Protein AF-A0A9E2HAU4-F1 (afdb_monomer)

Radius of gyration: 18.32 Å; Cα contacts (8 Å, |Δi|>4): 97; chains: 1; bounding box: 47×21×50 Å

Mean predicted aligned error: 4.54 Å

Secondary structure (DSSP, 8-state):
-HHHHHHHHHHHHHHHHHHHHHHHHHHHHHHHHHHT-HHHHHHHHHHHHHHHHHHHHHHHHHHHHHHHHHHHHT--GGG--HHHHHHTSPTTHHHHHHHHHHHHHHHHHHHHHHHHHHHHHHHHHHHT-

Solvent-ac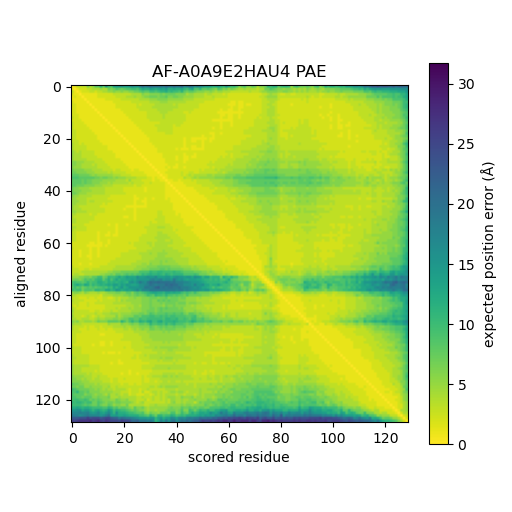cessible surface area (backbone atoms only — not comparable to full-atom values): 6963 Å² total; per-residue (Å²): 108,72,69,58,53,52,50,44,48,51,44,52,51,52,43,42,55,40,50,53,49,44,44,50,39,51,53,50,40,47,51,23,60,76,69,68,36,64,68,62,34,57,51,38,52,52,53,39,54,55,39,52,52,53,44,53,53,42,51,54,53,43,53,55,48,44,44,60,45,18,72,74,65,79,46,63,49,94,75,60,42,74,68,60,55,26,74,74,43,60,84,68,57,18,58,52,44,50,53,47,53,53,49,43,54,53,47,52,54,50,41,54,55,49,49,57,50,47,56,50,52,54,52,55,60,59,74,77,110

pLDDT: mean 90.57, std 6.77, range [50.84, 96.69]

Structure (mmCIF, N/CA/C/O backbone):
data_AF-A0A9E2HAU4-F1
#
_entry.id   AF-A0A9E2HAU4-F1
#
loop_
_atom_site.group_PDB
_atom_site.id
_atom_site.type_symbol
_atom_site.label_atom_id
_atom_site.label_alt_id
_atom_site.label_comp_id
_atom_site.label_asym_id
_atom_site.label_entity_id
_atom_site.label_seq_id
_atom_site.pdbx_PDB_ins_code
_atom_site.Cartn_x
_atom_site.Cartn_y
_atom_site.Cartn_z
_atom_site.occupancy
_atom_site.B_iso_or_equiv
_atom_site.auth_seq_id
_atom_site.auth_comp_id
_atom_site.auth_asym_id
_atom_site.auth_atom_id
_atom_site.pdbx_PDB_model_num
ATOM 1 N N . MET A 1 1 ? -18.005 6.123 16.146 1.00 79.25 1 MET A N 1
ATOM 2 C CA . MET A 1 1 ? -17.115 4.964 15.906 1.00 79.25 1 MET A CA 1
ATOM 3 C C . MET A 1 1 ? -17.420 4.194 14.612 1.00 79.25 1 MET A C 1
ATOM 5 O O . MET A 1 1 ? -16.529 4.067 13.781 1.00 79.25 1 MET A O 1
ATOM 9 N N . GLU A 1 2 ? -18.647 3.707 14.373 1.00 84.06 2 GLU A N 1
ATOM 10 C CA . GLU A 1 2 ? -18.955 2.889 13.173 1.00 84.06 2 GLU A CA 1
ATOM 11 C C . GLU A 1 2 ? -18.714 3.622 11.832 1.00 84.06 2 GLU A C 1
ATOM 13 O O . GLU A 1 2 ? -18.199 3.049 10.876 1.00 84.06 2 GLU A O 1
ATOM 18 N N . SER A 1 3 ? -19.026 4.920 11.760 1.00 90.00 3 SER A N 1
ATOM 19 C CA . SER A 1 3 ? -18.748 5.742 10.568 1.00 90.00 3 SER A CA 1
ATOM 20 C C . SER A 1 3 ? -17.243 5.882 10.282 1.00 90.00 3 SER A C 1
ATOM 22 O O . SER A 1 3 ? -16.812 5.726 9.141 1.00 90.00 3 SER A O 1
ATOM 24 N N . LEU A 1 4 ? -16.425 6.099 11.321 1.00 91.81 4 LEU A N 1
ATOM 25 C CA . LEU A 1 4 ? -14.967 6.250 11.199 1.00 91.81 4 LEU A CA 1
ATOM 26 C C . LEU A 1 4 ? -14.300 4.958 10.727 1.00 91.81 4 LEU A C 1
ATOM 28 O O . LEU A 1 4 ? -13.454 4.969 9.844 1.00 91.81 4 LEU A O 1
ATOM 32 N N . THR A 1 5 ? -14.739 3.822 11.255 1.00 89.94 5 THR A N 1
ATOM 33 C CA . THR A 1 5 ? -14.178 2.504 10.920 1.00 89.94 5 THR A CA 1
ATOM 34 C C . THR A 1 5 ? -14.568 2.051 9.509 1.00 89.94 5 THR A C 1
ATOM 36 O O . THR A 1 5 ? -13.762 1.431 8.810 1.00 89.94 5 THR A O 1
ATOM 39 N N . LYS A 1 6 ? -15.756 2.441 9.023 1.00 92.44 6 LYS A N 1
ATOM 40 C CA . LYS A 1 6 ? -16.137 2.312 7.605 1.00 92.44 6 LYS A CA 1
ATOM 41 C C . LYS A 1 6 ? -15.244 3.158 6.695 1.00 92.44 6 LYS A C 1
ATOM 43 O O . LYS A 1 6 ? -14.746 2.627 5.704 1.00 92.44 6 LYS A O 1
ATOM 48 N N . LYS A 1 7 ? -14.999 4.429 7.044 1.00 94.38 7 LYS A N 1
ATOM 49 C CA . LYS A 1 7 ? -14.063 5.300 6.308 1.00 94.38 7 LYS A CA 1
ATOM 50 C C . LYS A 1 7 ? -12.648 4.724 6.297 1.00 94.38 7 LYS A C 1
ATOM 52 O O . LYS A 1 7 ? -12.046 4.638 5.235 1.00 94.38 7 LYS A O 1
ATOM 57 N N . LEU A 1 8 ? -12.153 4.257 7.444 1.00 94.31 8 LEU A N 1
ATOM 58 C CA . LEU A 1 8 ? -10.849 3.606 7.556 1.00 94.31 8 LEU A CA 1
ATOM 59 C C . LEU A 1 8 ? -10.758 2.395 6.624 1.00 94.31 8 LEU A C 1
ATOM 61 O O . LEU A 1 8 ? -9.813 2.269 5.856 1.00 94.31 8 LEU A O 1
ATOM 65 N N . THR A 1 9 ? -11.771 1.528 6.643 1.00 94.25 9 THR A N 1
ATOM 66 C CA . THR A 1 9 ? -11.819 0.344 5.774 1.00 94.25 9 THR A CA 1
ATOM 67 C C . THR A 1 9 ? -11.793 0.722 4.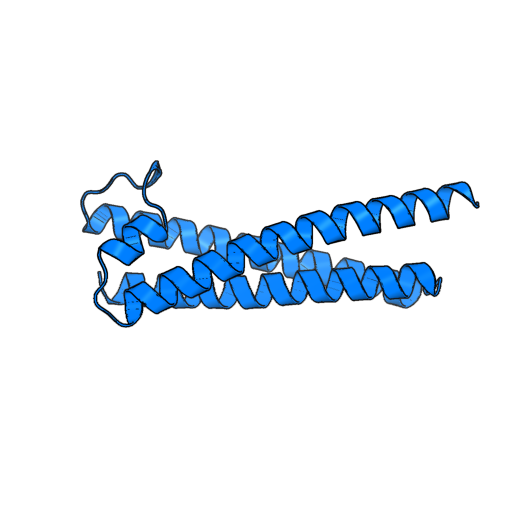291 1.00 94.25 9 THR A C 1
ATOM 69 O O . THR A 1 9 ? -11.150 0.036 3.499 1.00 94.25 9 THR A O 1
ATOM 72 N N . ASP A 1 10 ? -12.487 1.791 3.900 1.00 95.69 10 ASP A N 1
ATOM 73 C CA . ASP A 1 10 ? -12.479 2.303 2.528 1.00 95.69 10 ASP A CA 1
ATOM 74 C C . ASP A 1 10 ? -11.104 2.864 2.133 1.00 95.69 10 ASP A C 1
ATOM 76 O O . ASP A 1 10 ? -10.575 2.481 1.093 1.00 95.69 10 ASP A O 1
ATOM 80 N N . ILE A 1 11 ? -10.474 3.673 2.993 1.00 96.19 11 ILE A N 1
ATOM 81 C CA . ILE A 1 11 ? -9.113 4.191 2.770 1.00 96.19 11 ILE A CA 1
ATOM 82 C C . ILE A 1 11 ? -8.127 3.036 2.584 1.00 96.19 11 ILE A C 1
ATOM 84 O O . ILE A 1 11 ? -7.448 2.978 1.564 1.00 96.19 11 ILE A O 1
ATOM 88 N N . VAL A 1 12 ? -8.115 2.069 3.503 1.00 95.00 12 VAL A N 1
ATOM 89 C CA . VAL A 1 12 ? -7.226 0.896 3.443 1.00 95.00 12 VAL A CA 1
ATOM 90 C C . VAL A 1 12 ? -7.505 0.055 2.186 1.00 95.00 12 VAL A C 1
ATOM 92 O O . VAL A 1 12 ? -6.583 -0.467 1.568 1.00 95.00 12 VAL A O 1
ATOM 95 N N . SER A 1 13 ? -8.764 -0.049 1.744 1.00 96.12 13 SER A N 1
ATOM 96 C CA . SER A 1 13 ? -9.099 -0.729 0.480 1.00 96.12 13 SER A CA 1
ATOM 97 C C . SER A 1 13 ? -8.512 -0.001 -0.733 1.00 96.12 13 SER A C 1
ATOM 99 O O . SER A 1 13 ? -8.001 -0.640 -1.649 1.00 96.12 13 SER A O 1
ATOM 101 N N . ARG A 1 14 ? -8.558 1.335 -0.745 1.00 96.69 14 ARG A N 1
ATOM 102 C CA . ARG A 1 14 ? -7.952 2.148 -1.810 1.00 96.69 14 ARG A CA 1
ATOM 103 C C . ARG A 1 14 ? -6.429 2.077 -1.777 1.00 96.69 14 ARG A C 1
ATOM 105 O O . ARG A 1 14 ? -5.822 2.046 -2.841 1.00 96.69 14 ARG A O 1
ATOM 112 N N . GLU A 1 15 ? -5.822 2.010 -0.592 1.00 94.56 15 GLU A N 1
ATOM 113 C CA . GLU A 1 15 ? -4.383 1.773 -0.451 1.00 94.56 15 GLU A CA 1
ATOM 114 C C . GLU A 1 15 ? -3.997 0.449 -1.109 1.00 94.56 15 GLU A C 1
ATOM 116 O O . GLU A 1 15 ? -3.089 0.442 -1.930 1.00 94.56 15 GLU A O 1
ATOM 121 N N . VAL A 1 16 ? -4.726 -0.644 -0.847 1.00 95.50 16 VAL A N 1
ATOM 122 C CA . VAL A 1 16 ? -4.466 -1.947 -1.490 1.00 95.50 16 VAL A CA 1
ATOM 123 C C . VAL A 1 16 ? -4.436 -1.813 -3.013 1.00 95.50 16 VAL A C 1
ATOM 125 O O . VAL A 1 16 ? -3.455 -2.213 -3.635 1.00 95.50 16 VAL A O 1
ATOM 128 N N . LEU A 1 17 ? -5.448 -1.173 -3.604 1.00 96.00 17 LEU A N 1
ATOM 129 C CA . LEU A 1 17 ? -5.519 -0.973 -5.057 1.00 96.00 17 LEU A CA 1
ATOM 130 C C . LEU A 1 17 ? -4.353 -0.130 -5.596 1.00 96.00 17 LEU A C 1
ATOM 132 O O . LEU A 1 17 ? -3.823 -0.415 -6.668 1.00 96.00 17 LEU A O 1
ATOM 136 N N . GLN A 1 18 ? -3.932 0.908 -4.867 1.00 95.69 18 GLN A N 1
ATOM 137 C CA . GLN A 1 18 ? -2.787 1.725 -5.279 1.00 95.69 18 GLN A CA 1
ATOM 138 C C . GLN A 1 18 ? -1.464 0.962 -5.164 1.00 95.69 18 GLN A C 1
ATOM 140 O O . GLN A 1 18 ? -0.613 1.079 -6.039 1.00 95.69 18 GLN A O 1
ATOM 145 N N . PHE A 1 19 ? -1.288 0.144 -4.127 1.00 94.38 19 PHE A N 1
ATOM 146 C CA . PHE A 1 19 ? -0.106 -0.707 -3.985 1.00 94.38 19 PHE A CA 1
ATOM 147 C C . PHE A 1 19 ? -0.042 -1.783 -5.080 1.00 94.38 19 PHE A C 1
ATOM 149 O O . PHE A 1 19 ? 1.035 -2.045 -5.616 1.00 94.38 19 PHE A O 1
ATOM 156 N N . GLU A 1 20 ? -1.178 -2.378 -5.450 1.00 95.81 20 GLU A N 1
ATOM 157 C CA . GLU A 1 20 ? -1.269 -3.296 -6.593 1.00 95.81 20 GLU A CA 1
ATOM 158 C C . GLU A 1 20 ? -0.878 -2.604 -7.903 1.00 95.81 20 GLU A C 1
ATOM 160 O O . GLU A 1 20 ? -0.086 -3.154 -8.670 1.00 95.81 20 GLU A O 1
ATOM 165 N N . LEU A 1 21 ? -1.358 -1.375 -8.127 1.00 96.38 21 LEU A N 1
ATOM 166 C CA . LEU A 1 21 ? -0.970 -0.568 -9.284 1.00 96.38 21 LEU A CA 1
ATOM 167 C C . LEU A 1 21 ? 0.537 -0.291 -9.301 1.00 96.38 21 LEU A C 1
ATOM 169 O O . LEU A 1 21 ? 1.180 -0.502 -10.324 1.00 96.38 21 LEU A O 1
ATOM 173 N N . VAL A 1 22 ? 1.123 0.130 -8.175 1.00 94.94 22 VAL A N 1
ATOM 174 C CA . VAL A 1 22 ? 2.576 0.346 -8.077 1.00 94.94 22 VAL A CA 1
ATOM 175 C C . VAL A 1 22 ? 3.329 -0.933 -8.437 1.00 94.94 22 VAL A C 1
ATOM 177 O O . VAL A 1 22 ? 4.253 -0.889 -9.244 1.00 94.94 22 VAL A O 1
ATOM 180 N N . LEU A 1 23 ? 2.923 -2.081 -7.891 1.00 95.12 23 LEU A N 1
ATOM 181 C CA . LEU A 1 23 ? 3.568 -3.358 -8.186 1.00 95.12 23 LEU A CA 1
ATOM 182 C C . LEU A 1 23 ? 3.483 -3.719 -9.678 1.00 95.12 23 LEU A C 1
ATOM 184 O O . LEU A 1 23 ? 4.477 -4.173 -10.247 1.00 95.12 23 LEU A O 1
ATOM 188 N N . GLN A 1 24 ? 2.332 -3.484 -10.312 1.00 96.69 24 GLN A N 1
ATOM 189 C CA . GLN A 1 24 ? 2.154 -3.693 -11.748 1.00 96.69 24 GLN A CA 1
ATOM 190 C C . GLN A 1 24 ? 3.090 -2.792 -12.562 1.00 96.69 24 GLN A C 1
ATOM 192 O O . GLN A 1 24 ? 3.833 -3.283 -13.409 1.00 96.69 24 GLN A O 1
ATOM 197 N N . LEU A 1 25 ? 3.144 -1.498 -12.241 1.00 96.06 25 LEU A N 1
ATOM 198 C CA . LEU A 1 25 ? 4.028 -0.548 -12.916 1.00 96.06 25 LEU A CA 1
ATOM 199 C C . LEU A 1 25 ? 5.512 -0.909 -12.741 1.00 96.06 25 LEU A C 1
ATOM 201 O O . LEU A 1 25 ? 6.330 -0.644 -13.621 1.00 96.06 25 LEU A O 1
ATOM 205 N N . MET A 1 26 ? 5.900 -1.520 -11.619 1.00 93.62 26 MET A N 1
ATOM 206 C CA . MET A 1 26 ? 7.267 -2.022 -11.421 1.00 93.62 26 MET A CA 1
ATOM 207 C C . MET A 1 26 ? 7.575 -3.243 -12.287 1.00 93.62 26 MET A C 1
ATOM 209 O O . MET A 1 26 ? 8.698 -3.365 -12.780 1.00 93.62 26 MET A O 1
ATOM 213 N N . ALA A 1 27 ? 6.602 -4.133 -12.489 1.00 93.81 27 ALA A N 1
ATOM 214 C CA . ALA A 1 27 ? 6.743 -5.250 -13.418 1.00 93.81 27 ALA A CA 1
ATOM 215 C C . ALA A 1 27 ? 6.857 -4.753 -14.868 1.00 93.81 27 ALA A C 1
ATOM 217 O O . ALA A 1 27 ? 7.717 -5.219 -15.614 1.00 93.81 27 ALA A O 1
ATOM 218 N N . ASP A 1 28 ? 6.063 -3.752 -15.242 1.00 95.19 28 ASP A N 1
ATOM 219 C CA . ASP A 1 28 ? 6.120 -3.141 -16.569 1.00 95.19 28 ASP A CA 1
ATOM 220 C C . ASP A 1 28 ? 7.466 -2.442 -16.806 1.00 95.19 28 ASP A C 1
ATOM 222 O O . ASP A 1 28 ? 8.100 -2.659 -17.836 1.00 95.19 28 ASP A O 1
ATOM 226 N N . GLN A 1 29 ? 7.982 -1.708 -15.813 1.00 93.12 29 GLN A N 1
ATOM 227 C CA . GLN A 1 29 ? 9.339 -1.151 -15.852 1.00 93.12 29 GLN A CA 1
ATOM 228 C C . GLN A 1 29 ? 10.398 -2.232 -16.093 1.00 93.12 29 GLN A C 1
ATOM 230 O O . GLN A 1 29 ? 11.301 -2.032 -16.905 1.00 93.12 29 GLN A O 1
ATOM 235 N N . GLN A 1 30 ? 10.284 -3.385 -15.426 1.00 91.38 30 GLN A N 1
ATOM 236 C CA . GLN A 1 30 ? 11.187 -4.513 -15.645 1.00 91.38 30 GLN A CA 1
ATOM 237 C C . GLN A 1 30 ? 11.132 -4.996 -17.104 1.00 91.38 30 GLN A C 1
ATOM 239 O O . GLN A 1 30 ? 12.176 -5.228 -17.714 1.00 91.38 30 GLN A O 1
ATOM 244 N N . ASN A 1 31 ? 9.930 -5.125 -17.669 1.00 93.12 31 ASN A N 1
ATOM 245 C CA . ASN A 1 31 ? 9.732 -5.568 -19.049 1.00 93.12 31 ASN A CA 1
ATOM 246 C C . ASN A 1 31 ? 10.330 -4.577 -20.057 1.00 93.12 31 ASN A C 1
ATOM 248 O O . ASN A 1 31 ? 11.059 -4.994 -20.957 1.00 93.12 31 ASN A O 1
ATOM 252 N N . TYR A 1 32 ? 10.091 -3.274 -19.880 1.00 93.25 32 TYR A N 1
ATOM 253 C CA . TYR A 1 32 ? 10.635 -2.242 -20.769 1.00 93.25 32 TYR A CA 1
ATOM 254 C C . TYR A 1 32 ? 12.160 -2.114 -20.661 1.00 93.25 32 TYR A C 1
ATOM 256 O O . TYR A 1 32 ? 12.820 -1.923 -21.681 1.00 93.25 32 TYR A O 1
ATOM 264 N N . LEU A 1 33 ? 12.743 -2.302 -19.467 1.00 89.38 33 LEU A N 1
ATOM 265 C CA . LEU A 1 33 ? 14.200 -2.372 -19.287 1.00 89.38 33 LEU A CA 1
ATOM 266 C C . LEU A 1 33 ? 14.815 -3.532 -20.077 1.00 89.38 33 LEU A C 1
ATOM 268 O O . LEU A 1 33 ? 15.817 -3.349 -20.761 1.00 89.38 33 LEU A O 1
ATOM 272 N N . VAL A 1 34 ? 14.213 -4.724 -20.006 1.00 89.88 34 VAL A N 1
ATOM 273 C CA . VAL A 1 34 ? 14.697 -5.906 -20.742 1.00 89.88 34 VAL A CA 1
ATOM 274 C C . VAL A 1 34 ? 14.528 -5.733 -22.255 1.00 89.88 34 VAL A C 1
ATOM 276 O O . VAL A 1 34 ? 15.385 -6.175 -23.017 1.00 89.88 34 VAL A O 1
ATOM 279 N N . ALA A 1 35 ? 13.453 -5.075 -22.690 1.00 91.31 35 ALA A N 1
ATOM 280 C CA . ALA A 1 35 ? 13.189 -4.784 -24.098 1.00 91.31 35 ALA A CA 1
ATOM 281 C C . ALA A 1 35 ? 13.998 -3.594 -24.653 1.00 91.31 35 ALA A C 1
ATOM 283 O O . ALA A 1 35 ? 13.947 -3.346 -25.856 1.00 91.31 35 ALA A O 1
ATOM 284 N N . ASN A 1 36 ? 14.732 -2.866 -23.801 1.00 89.12 36 ASN A N 1
ATOM 285 C CA . ASN A 1 36 ? 15.406 -1.608 -24.135 1.00 89.12 36 ASN A CA 1
ATOM 286 C C . ASN A 1 36 ? 14.454 -0.541 -24.727 1.00 89.12 36 ASN A C 1
ATOM 288 O O . ASN A 1 36 ? 14.837 0.257 -2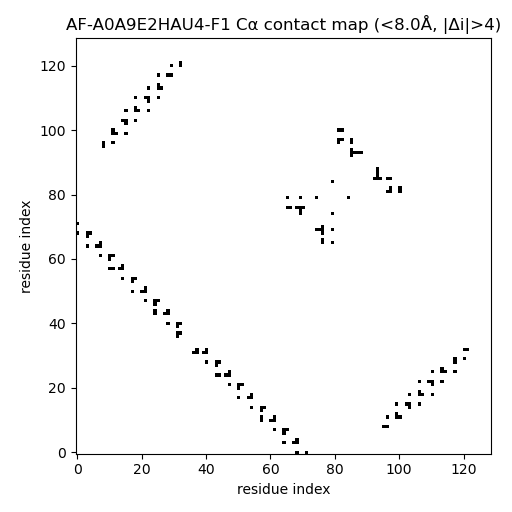5.583 1.00 89.12 36 ASN A O 1
ATOM 292 N N . ASP A 1 37 ? 13.198 -0.535 -24.274 1.00 93.06 37 ASP A N 1
ATOM 293 C CA . ASP A 1 37 ? 12.160 0.402 -24.708 1.00 93.06 37 ASP A CA 1
ATOM 294 C C . ASP A 1 37 ? 12.184 1.657 -23.828 1.00 93.06 37 ASP A C 1
ATOM 296 O O . ASP A 1 37 ? 11.485 1.766 -22.817 1.00 93.06 37 ASP A O 1
ATOM 300 N N . LEU A 1 38 ? 13.040 2.610 -24.201 1.00 89.44 38 LEU A N 1
ATOM 301 C CA . LEU A 1 38 ? 13.255 3.840 -23.437 1.00 89.44 38 LEU A CA 1
ATOM 302 C C . LEU A 1 38 ? 12.027 4.764 -23.410 1.00 89.44 38 LEU A C 1
ATOM 304 O O . LEU A 1 38 ? 11.873 5.549 -22.471 1.00 89.44 38 LEU A O 1
ATOM 308 N N . GLU A 1 39 ? 11.154 4.698 -24.415 1.00 93.19 39 GLU A N 1
ATOM 309 C CA . GLU A 1 39 ? 9.955 5.536 -24.471 1.00 93.19 39 GLU A CA 1
ATOM 310 C C . GLU A 1 39 ? 8.945 5.084 -23.413 1.00 93.19 39 GLU A C 1
ATOM 312 O O . GLU A 1 39 ? 8.551 5.872 -22.543 1.00 93.19 39 GLU A O 1
ATOM 317 N N . ASN A 1 40 ? 8.590 3.796 -23.420 1.00 93.81 40 ASN A N 1
ATOM 318 C CA . ASN A 1 40 ? 7.676 3.250 -22.422 1.00 93.81 40 ASN A CA 1
ATOM 319 C C . ASN A 1 40 ? 8.299 3.210 -21.024 1.00 93.81 40 ASN A C 1
ATOM 321 O O . ASN A 1 40 ? 7.581 3.395 -20.040 1.00 93.81 40 ASN A O 1
ATOM 325 N N . LEU A 1 41 ? 9.625 3.070 -20.918 1.00 91.94 41 LEU A N 1
ATOM 326 C CA . LEU A 1 41 ? 10.331 3.184 -19.643 1.00 91.94 41 LEU A CA 1
ATOM 327 C C . LEU A 1 41 ? 10.145 4.569 -19.003 1.00 91.94 41 LEU A C 1
ATOM 329 O O . LEU A 1 41 ? 9.836 4.671 -17.817 1.00 91.94 41 LEU A O 1
ATOM 333 N N . ASN A 1 42 ? 10.284 5.647 -19.776 1.00 91.94 42 ASN A N 1
ATOM 334 C CA . ASN A 1 42 ? 10.066 6.999 -19.257 1.00 91.94 42 ASN A CA 1
ATOM 335 C C . ASN A 1 42 ? 8.604 7.236 -18.860 1.00 91.94 42 ASN A C 1
ATOM 337 O O . ASN A 1 42 ? 8.334 7.917 -17.869 1.00 91.94 42 ASN A O 1
ATOM 341 N N . ARG A 1 43 ? 7.655 6.678 -19.619 1.00 95.69 43 ARG A N 1
ATOM 342 C CA . ARG A 1 43 ? 6.227 6.784 -19.304 1.00 95.69 43 ARG A CA 1
ATOM 343 C C . ARG A 1 43 ? 5.880 6.061 -18.004 1.00 95.69 43 ARG A C 1
ATOM 345 O O . ARG A 1 43 ? 5.276 6.670 -17.125 1.00 95.69 43 ARG A O 1
ATOM 352 N N . VAL A 1 44 ? 6.311 4.808 -17.850 1.00 95.81 44 VAL A N 1
ATOM 353 C CA . VAL A 1 44 ? 5.990 4.011 -16.657 1.00 95.81 44 VAL A CA 1
ATOM 354 C C . VAL A 1 44 ? 6.609 4.604 -15.389 1.00 95.81 44 VAL A C 1
ATOM 356 O O . VAL A 1 44 ? 5.982 4.569 -14.338 1.00 95.81 44 VAL A O 1
ATOM 359 N N . VAL A 1 45 ? 7.797 5.217 -15.472 1.00 92.31 45 VAL A N 1
ATOM 360 C CA . VAL A 1 45 ? 8.415 5.903 -14.322 1.00 92.31 45 VAL A CA 1
ATOM 361 C C . VAL A 1 45 ? 7.560 7.083 -13.848 1.00 92.31 45 VAL A C 1
ATOM 363 O O . VAL A 1 45 ? 7.334 7.222 -12.649 1.00 92.31 45 VAL A O 1
ATOM 366 N N . LYS A 1 46 ? 7.007 7.890 -14.763 1.00 95.44 46 LYS A N 1
ATOM 367 C CA . LYS A 1 46 ? 6.086 8.981 -14.391 1.00 95.44 46 LYS A CA 1
ATOM 368 C C . LYS A 1 46 ? 4.801 8.452 -13.752 1.00 95.44 46 LYS A C 1
ATOM 370 O O . LYS A 1 46 ? 4.356 8.972 -12.734 1.00 95.44 46 LYS A O 1
ATOM 375 N N . GLU A 1 47 ? 4.232 7.385 -14.312 1.00 96.44 47 GLU A N 1
ATOM 376 C CA . GLU A 1 47 ? 3.044 6.735 -13.746 1.00 96.44 47 GLU A CA 1
ATOM 377 C C . GLU A 1 47 ? 3.320 6.192 -12.327 1.00 96.44 47 GLU A C 1
ATOM 379 O O . GLU A 1 47 ? 2.469 6.306 -11.441 1.00 96.44 47 GLU A O 1
ATOM 384 N N . GLN A 1 48 ? 4.527 5.666 -12.069 1.00 93.25 48 GLN A N 1
ATOM 385 C CA . GLN A 1 48 ? 4.951 5.245 -10.728 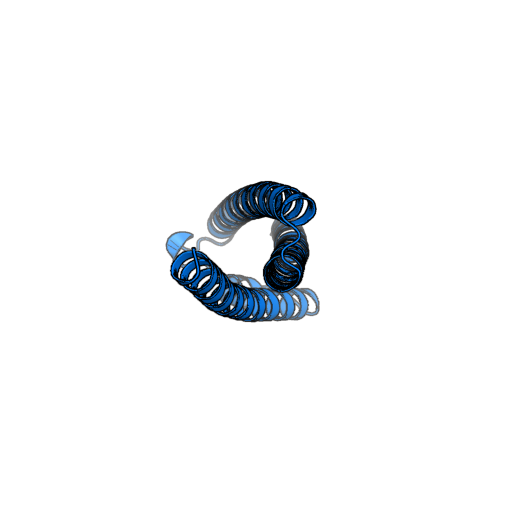1.00 93.25 48 GLN A CA 1
ATOM 386 C C . GLN A 1 48 ? 5.032 6.424 -9.753 1.00 93.25 48 GLN A C 1
ATOM 388 O O . GLN A 1 48 ? 4.563 6.302 -8.622 1.00 93.25 48 GLN A O 1
ATOM 393 N N . GLU A 1 49 ? 5.605 7.558 -10.163 1.00 93.62 49 GLU A N 1
ATOM 394 C CA . GLU A 1 49 ? 5.686 8.762 -9.325 1.00 93.62 49 GLU A CA 1
ATOM 395 C C . GLU A 1 49 ? 4.292 9.239 -8.900 1.00 93.62 49 GLU A C 1
ATOM 397 O O . GLU A 1 49 ? 4.049 9.470 -7.713 1.00 93.62 49 GLU A O 1
ATOM 402 N N . GLU A 1 50 ? 3.345 9.303 -9.839 1.00 95.75 50 GLU A N 1
ATOM 403 C CA . GLU A 1 50 ? 1.955 9.666 -9.549 1.00 95.75 50 GLU A CA 1
ATOM 404 C C . GLU A 1 50 ? 1.270 8.671 -8.604 1.00 95.75 50 GLU A C 1
ATOM 406 O O . GLU A 1 50 ? 0.559 9.073 -7.677 1.00 95.75 50 GLU A O 1
ATOM 411 N N . ALA A 1 51 ? 1.476 7.368 -8.812 1.00 93.44 51 ALA A N 1
ATOM 412 C CA . ALA A 1 51 ? 0.917 6.334 -7.946 1.00 93.44 51 ALA A CA 1
ATOM 413 C C . ALA A 1 51 ? 1.484 6.424 -6.517 1.00 93.44 51 ALA A C 1
ATOM 415 O O . ALA A 1 51 ? 0.739 6.325 -5.541 1.00 93.44 51 ALA A O 1
ATOM 416 N N . ILE A 1 52 ? 2.785 6.696 -6.372 1.00 91.62 52 ILE A N 1
ATOM 417 C CA . ILE A 1 52 ? 3.438 6.885 -5.068 1.00 91.62 52 ILE A CA 1
ATOM 418 C C . ILE A 1 52 ? 2.886 8.119 -4.345 1.00 91.62 52 ILE A C 1
ATOM 420 O O . ILE A 1 52 ? 2.688 8.073 -3.128 1.00 91.62 52 ILE A O 1
ATOM 424 N N . LEU A 1 53 ? 2.614 9.214 -5.060 1.00 95.00 53 LEU A N 1
ATOM 425 C CA . LEU A 1 53 ? 1.976 10.393 -4.466 1.00 95.00 53 LEU A CA 1
ATOM 426 C C . LEU A 1 53 ? 0.591 10.049 -3.905 1.00 95.00 53 LEU A C 1
ATOM 428 O O . LEU A 1 53 ? 0.321 10.348 -2.743 1.00 95.00 53 LEU A O 1
ATOM 432 N N . LYS A 1 54 ? -0.235 9.324 -4.669 1.00 94.81 54 LYS A N 1
ATOM 433 C CA . LYS A 1 54 ? -1.564 8.870 -4.216 1.00 94.81 54 LYS A CA 1
ATOM 434 C C . LYS A 1 54 ? -1.481 7.958 -2.992 1.00 94.81 54 LYS A C 1
ATOM 436 O O . LYS A 1 54 ? -2.280 8.099 -2.069 1.00 94.81 54 LYS A O 1
ATOM 441 N N . VAL A 1 55 ? -0.501 7.050 -2.945 1.00 92.25 55 VAL A N 1
ATOM 442 C CA . VAL A 1 55 ? -0.244 6.214 -1.759 1.00 92.25 55 VAL A CA 1
ATOM 443 C C . VAL A 1 55 ? 0.043 7.078 -0.529 1.00 92.25 55 VAL A C 1
ATOM 445 O O . VAL A 1 55 ? -0.529 6.838 0.530 1.00 92.25 55 VAL A O 1
ATOM 448 N N . ARG A 1 56 ? 0.883 8.113 -0.657 1.00 93.06 56 ARG A N 1
ATOM 449 C CA . ARG A 1 56 ? 1.205 9.018 0.461 1.00 93.06 56 ARG A CA 1
ATOM 450 C C . ARG A 1 56 ? -0.006 9.818 0.942 1.00 93.06 56 ARG A C 1
ATOM 452 O O . ARG A 1 56 ? -0.150 10.044 2.141 1.00 93.06 56 ARG A O 1
ATOM 459 N N . GLU A 1 57 ? -0.871 10.251 0.031 1.00 96.19 57 GLU A N 1
ATOM 460 C CA . GLU A 1 57 ? -2.110 10.959 0.379 1.00 96.19 57 GLU A CA 1
ATOM 461 C C . GLU A 1 57 ? -3.102 10.062 1.129 1.00 96.19 57 GLU A C 1
ATOM 463 O O . GLU A 1 57 ? -3.717 10.492 2.112 1.00 96.19 57 GLU A O 1
ATOM 468 N N . LEU A 1 58 ? -3.235 8.805 0.697 1.00 94.88 58 LEU A N 1
ATOM 469 C CA . LEU A 1 58 ? -4.058 7.812 1.383 1.00 94.88 58 LEU A CA 1
ATOM 470 C C . LEU A 1 58 ? -3.500 7.471 2.767 1.00 94.88 58 LEU A C 1
ATOM 472 O O . LEU A 1 58 ? -4.270 7.479 3.723 1.00 94.88 58 LEU A O 1
ATOM 476 N N . GLU A 1 59 ? -2.182 7.299 2.895 1.00 93.25 59 GLU A N 1
ATOM 477 C CA . GLU A 1 59 ? -1.514 7.063 4.181 1.00 93.25 59 GLU A CA 1
ATOM 478 C C . GLU A 1 59 ? -1.788 8.208 5.161 1.00 93.25 59 GLU A C 1
ATOM 480 O O . GLU A 1 59 ? -2.197 7.991 6.300 1.00 93.25 59 GLU A O 1
ATOM 485 N N . LYS A 1 60 ? -1.646 9.456 4.702 1.00 95.12 60 LYS A N 1
ATOM 486 C CA . LYS A 1 60 ? -1.964 10.631 5.520 1.00 95.12 60 LYS A CA 1
ATOM 487 C C . LYS A 1 60 ? -3.432 10.629 5.951 1.00 95.12 60 LYS A C 1
ATOM 489 O O . LYS A 1 60 ? -3.732 10.911 7.107 1.00 95.12 60 LYS A O 1
ATOM 494 N N . SER A 1 61 ? -4.341 10.291 5.039 1.00 95.25 61 SER A N 1
ATOM 495 C CA . SER A 1 61 ? -5.774 10.191 5.340 1.00 95.25 61 SER A CA 1
ATOM 496 C C . SER A 1 61 ? -6.064 9.077 6.349 1.00 95.25 61 SER A C 1
ATOM 498 O O . SER A 1 61 ? -6.907 9.243 7.226 1.00 95.25 61 SER A O 1
ATOM 500 N N . ARG A 1 62 ? -5.352 7.949 6.253 1.00 94.75 62 ARG A N 1
ATOM 501 C CA . ARG A 1 62 ? -5.453 6.836 7.195 1.00 94.75 62 ARG A CA 1
ATOM 502 C C . ARG A 1 62 ? -5.024 7.259 8.593 1.00 94.75 62 ARG A C 1
ATOM 504 O O . ARG A 1 62 ? -5.768 6.999 9.531 1.00 94.75 62 ARG A O 1
ATOM 511 N N . LEU A 1 63 ? -3.871 7.918 8.721 1.00 93.81 63 LEU A N 1
ATOM 512 C CA . LEU A 1 63 ? -3.355 8.397 10.006 1.00 93.81 63 LEU A CA 1
ATOM 513 C C . LEU A 1 63 ? -4.321 9.382 10.673 1.00 93.81 63 LEU A C 1
ATOM 515 O O . LEU A 1 63 ? -4.607 9.227 11.852 1.00 93.81 63 LEU A O 1
ATOM 519 N N . LEU A 1 64 ? -4.903 10.313 9.909 1.00 94.12 64 LEU A N 1
ATOM 520 C CA . LEU A 1 64 ? -5.920 11.238 10.426 1.00 94.12 64 LEU A CA 1
ATOM 521 C C . LEU A 1 64 ? -7.163 10.506 10.954 1.00 94.12 64 LEU A C 1
ATOM 523 O O . LEU A 1 64 ? -7.671 10.837 12.017 1.00 94.12 64 LEU A O 1
ATOM 527 N N . ILE A 1 65 ? -7.647 9.485 10.241 1.00 94.56 65 ILE A N 1
ATOM 528 C CA . ILE A 1 65 ? -8.797 8.700 10.710 1.00 94.56 65 ILE A CA 1
ATOM 529 C C . ILE A 1 65 ? -8.440 7.834 11.922 1.0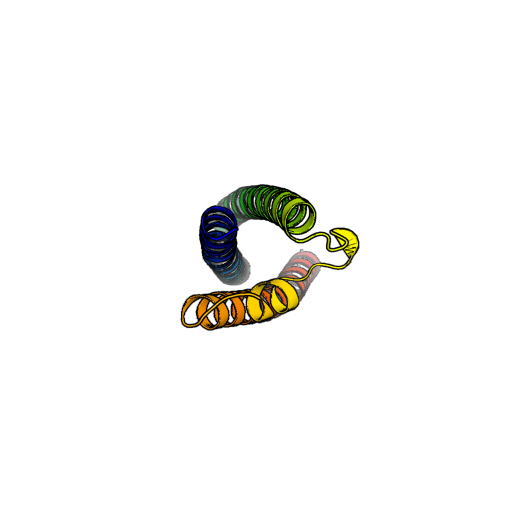0 94.56 65 ILE A C 1
ATOM 531 O O . ILE A 1 65 ? -9.303 7.606 12.764 1.00 94.56 65 ILE A O 1
ATOM 535 N N . ILE A 1 66 ? -7.208 7.330 12.023 1.00 92.94 66 ILE A N 1
ATOM 536 C CA . ILE A 1 66 ? -6.748 6.612 13.220 1.00 92.94 66 ILE A CA 1
ATOM 537 C C . ILE A 1 66 ? -6.748 7.555 14.425 1.00 92.94 66 ILE A C 1
ATOM 539 O O . ILE A 1 66 ? -7.276 7.159 15.458 1.00 92.94 66 ILE A O 1
ATOM 543 N N . ASP A 1 67 ? -6.266 8.788 14.257 1.00 92.00 67 ASP A N 1
ATOM 544 C CA . ASP A 1 67 ? -6.263 9.831 15.290 1.00 92.00 67 ASP A CA 1
ATOM 545 C C . ASP A 1 67 ? -7.691 10.160 15.776 1.00 92.00 67 ASP A C 1
ATOM 547 O O . ASP A 1 67 ? -7.995 10.091 16.968 1.00 92.00 67 ASP A O 1
ATOM 551 N N . GLU A 1 68 ? -8.631 10.350 14.840 1.00 92.75 68 GLU A N 1
ATOM 552 C CA . GLU A 1 68 ? -10.056 10.524 15.163 1.00 92.75 68 GLU A CA 1
ATOM 553 C C . GLU A 1 68 ? -10.662 9.301 15.882 1.00 92.75 68 GLU A C 1
ATOM 555 O O . GLU A 1 68 ? -11.619 9.429 16.648 1.00 92.75 68 GLU A O 1
ATOM 560 N N . ILE A 1 69 ? -10.173 8.088 15.601 1.00 90.88 69 ILE A N 1
ATOM 561 C CA . ILE A 1 69 ? -10.646 6.875 16.278 1.00 90.88 69 ILE A CA 1
ATOM 562 C C . ILE A 1 69 ? -10.107 6.828 17.707 1.00 90.88 69 ILE A C 1
ATOM 564 O O . ILE A 1 69 ? -10.911 6.558 18.597 1.00 90.88 6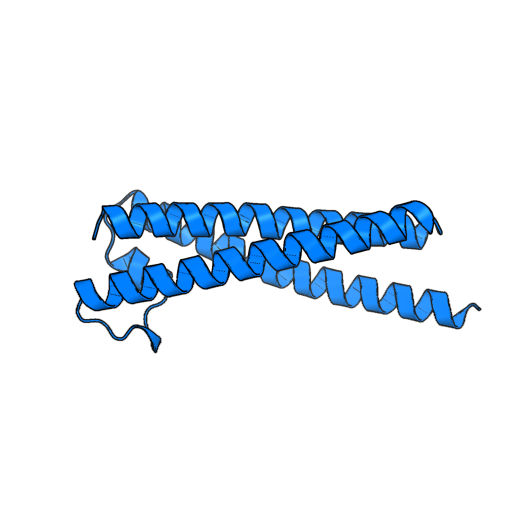9 ILE A O 1
ATOM 568 N N . SER A 1 70 ? -8.817 7.102 17.930 1.00 90.44 70 SER A N 1
ATOM 569 C CA . SER A 1 70 ? -8.209 7.147 19.270 1.00 90.44 70 SER A CA 1
ATOM 570 C C . SER A 1 70 ? -8.908 8.137 20.192 1.00 90.44 70 SER A C 1
ATOM 572 O O . SER A 1 70 ? -9.242 7.767 21.316 1.00 90.44 70 SER A O 1
ATOM 574 N N . ASP A 1 71 ? -9.238 9.332 19.694 1.00 89.75 71 ASP A N 1
ATOM 575 C CA . ASP A 1 71 ? -9.963 10.350 20.466 1.00 89.75 71 ASP A CA 1
ATOM 576 C C . ASP A 1 71 ? -11.317 9.837 20.977 1.00 89.75 71 ASP A C 1
ATOM 578 O O . ASP A 1 71 ? -11.763 10.162 22.076 1.00 89.75 71 ASP A O 1
ATOM 582 N N . VAL A 1 72 ? -12.001 9.019 20.172 1.00 88.38 72 VAL A N 1
ATOM 583 C CA . VAL A 1 72 ? -13.324 8.473 20.506 1.00 88.38 72 VAL A CA 1
ATOM 584 C C . VAL A 1 72 ? -13.222 7.214 21.372 1.00 88.38 72 VAL A C 1
ATOM 586 O O . VAL A 1 72 ? -14.195 6.858 22.041 1.00 88.38 72 VAL A O 1
ATOM 589 N N . THR A 1 73 ? -12.088 6.511 21.344 1.00 84.31 73 THR A N 1
ATOM 590 C CA . THR A 1 73 ? -11.879 5.267 22.096 1.00 84.31 73 THR A CA 1
ATOM 591 C C . THR A 1 73 ? -11.070 5.432 23.374 1.00 84.31 73 THR A C 1
ATOM 593 O O . THR A 1 73 ? -10.952 4.444 24.100 1.00 84.31 73 THR A O 1
ATOM 596 N N . ASP A 1 74 ? -10.575 6.642 23.655 1.00 82.56 74 ASP A N 1
ATOM 597 C CA . ASP A 1 74 ? -9.658 6.942 24.764 1.00 82.56 74 ASP A CA 1
ATOM 598 C C . ASP A 1 74 ? -8.406 6.036 24.726 1.00 82.56 74 ASP A C 1
ATOM 600 O O . ASP A 1 74 ? -7.883 5.600 25.750 1.00 82.56 74 ASP A O 1
ATOM 604 N N . ASP A 1 75 ? -7.960 5.687 23.510 1.00 81.56 75 ASP A N 1
ATOM 605 C CA . ASP A 1 75 ? -6.708 4.965 23.277 1.00 81.56 75 ASP A CA 1
ATOM 606 C C . ASP A 1 75 ? -5.621 5.944 22.820 1.00 81.56 75 ASP A C 1
ATOM 608 O O . ASP A 1 75 ? -5.899 6.956 22.185 1.00 81.56 75 ASP A O 1
ATOM 612 N N . ASP A 1 76 ? -4.363 5.591 23.062 1.00 78.38 76 ASP A N 1
ATOM 613 C CA . ASP A 1 76 ? -3.216 6.328 22.538 1.00 78.38 76 ASP A CA 1
ATOM 614 C C . ASP A 1 76 ? -3.059 6.115 21.018 1.00 78.38 76 ASP A C 1
ATOM 616 O O . ASP A 1 76 ? -2.868 4.981 20.557 1.00 78.38 76 ASP A O 1
ATOM 620 N N . SER A 1 77 ? -3.135 7.207 20.248 1.00 73.62 77 SER A N 1
ATOM 621 C CA . SER A 1 77 ? -3.080 7.202 18.781 1.00 73.62 77 SER A CA 1
ATOM 622 C C . SER A 1 77 ? -1.742 6.694 18.240 1.00 73.62 77 SER A C 1
ATOM 624 O O . SER A 1 77 ? -1.723 5.987 17.228 1.00 73.62 77 SER A O 1
ATOM 626 N N . GLU A 1 78 ? -0.635 6.932 18.955 1.00 72.88 78 GLU A N 1
ATOM 627 C CA . GLU A 1 78 ? 0.703 6.467 18.559 1.00 72.88 78 GLU A CA 1
ATOM 628 C C . GLU A 1 78 ? 0.817 4.937 18.581 1.00 72.88 78 GLU A C 1
ATOM 630 O O . GLU A 1 78 ? 1.595 4.340 17.834 1.00 72.88 78 GLU A O 1
ATOM 635 N N . ASN A 1 79 ? -0.000 4.288 19.411 1.00 75.88 79 ASN A N 1
ATOM 636 C CA . ASN A 1 79 ? 0.016 2.847 19.620 1.00 75.88 79 ASN A CA 1
ATOM 637 C C . ASN A 1 79 ? -1.187 2.131 18.993 1.00 75.88 79 ASN A C 1
ATOM 639 O O . ASN A 1 79 ? -1.322 0.915 19.168 1.00 75.88 79 ASN A O 1
ATOM 643 N N . LEU A 1 80 ? -2.062 2.843 18.272 1.00 85.19 80 LEU A N 1
ATOM 644 C CA . LEU A 1 80 ? -3.302 2.294 17.731 1.00 85.19 80 LEU A CA 1
ATOM 645 C C . LEU A 1 80 ? -3.116 1.736 16.309 1.00 85.19 80 LEU A C 1
ATOM 647 O O . LEU A 1 80 ? -3.209 2.427 15.298 1.00 85.19 80 LEU A O 1
ATOM 651 N N . THR A 1 81 ? -2.903 0.424 16.215 1.00 89.00 81 THR A N 1
ATOM 652 C CA . THR A 1 81 ? -2.757 -0.288 14.934 1.00 89.00 81 THR A CA 1
ATOM 653 C C . THR A 1 81 ? -4.096 -0.732 14.335 1.00 89.00 81 THR A C 1
ATOM 655 O O . THR A 1 81 ? -5.072 -0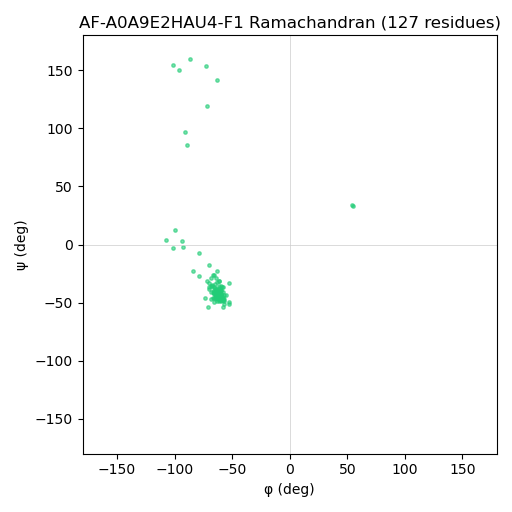.979 15.049 1.00 89.00 81 THR A O 1
ATOM 658 N N . LEU A 1 82 ? -4.120 -0.990 13.018 1.00 90.25 82 LEU A N 1
ATOM 659 C CA . LEU A 1 82 ? -5.267 -1.617 12.335 1.00 90.25 82 LEU A CA 1
ATOM 660 C C . LEU A 1 82 ? -5.700 -2.940 12.997 1.00 90.25 82 LEU A C 1
ATOM 662 O O . LEU A 1 82 ? -6.892 -3.240 13.045 1.00 90.25 82 LEU A O 1
ATOM 666 N N . THR A 1 83 ? -4.755 -3.706 13.560 1.00 90.12 83 THR A N 1
ATOM 667 C CA . THR A 1 83 ? -5.047 -4.939 14.308 1.00 90.12 83 THR A CA 1
ATOM 668 C C . THR A 1 83 ? -5.822 -4.649 15.591 1.00 90.12 83 THR A C 1
ATOM 670 O O . THR A 1 83 ? -6.785 -5.352 15.898 1.00 90.12 83 THR A O 1
ATOM 673 N N . GLN A 1 84 ? -5.400 -3.644 16.366 1.00 90.88 84 GLN A N 1
ATOM 674 C CA . GLN A 1 84 ? -6.092 -3.245 17.595 1.00 90.88 84 GLN A CA 1
ATOM 675 C C . GLN A 1 84 ? -7.475 -2.681 17.285 1.00 90.88 84 GLN A C 1
ATOM 677 O O . GLN A 1 84 ? -8.435 -3.075 17.942 1.00 90.88 84 GLN A O 1
ATOM 682 N N . ILE A 1 85 ? -7.598 -1.856 16.241 1.00 90.88 85 ILE A N 1
ATOM 683 C CA . ILE A 1 85 ? -8.893 -1.339 15.788 1.00 90.88 85 ILE A CA 1
ATOM 684 C C . ILE A 1 85 ? -9.810 -2.501 15.399 1.00 90.88 85 ILE A C 1
ATOM 686 O O . ILE A 1 85 ? -10.930 -2.576 15.892 1.00 90.88 85 ILE A O 1
ATOM 690 N N . ALA A 1 86 ? -9.332 -3.460 14.597 1.00 91.38 86 ALA A N 1
ATOM 691 C CA . ALA A 1 86 ? -10.128 -4.613 14.177 1.00 91.38 86 ALA A CA 1
ATOM 692 C C . ALA A 1 86 ? -10.645 -5.456 15.355 1.00 91.38 86 ALA A C 1
ATOM 694 O O . ALA A 1 86 ? -11.779 -5.926 15.303 1.00 91.38 86 ALA A O 1
ATOM 695 N N . LYS A 1 87 ? -9.862 -5.612 16.435 1.00 90.44 87 LYS A N 1
ATOM 696 C CA . LYS A 1 87 ? -10.291 -6.324 17.657 1.00 90.44 87 LYS A CA 1
ATOM 697 C C . LYS A 1 87 ? -11.477 -5.659 18.363 1.00 90.44 87 LYS A C 1
ATOM 699 O O . LYS A 1 87 ? -12.173 -6.332 19.115 1.00 90.44 87 LYS A O 1
ATOM 704 N N . LYS A 1 88 ? -11.697 -4.361 18.136 1.00 89.38 88 LYS A N 1
ATOM 705 C CA . LYS A 1 88 ? -12.810 -3.587 18.705 1.00 89.38 88 LYS A CA 1
ATOM 706 C C . LYS A 1 88 ? -14.047 -3.556 17.793 1.00 89.38 88 LYS A C 1
ATOM 708 O O . LYS A 1 88 ? -15.061 -2.976 18.171 1.00 89.38 88 LYS A O 1
ATOM 713 N N . LEU A 1 89 ? -13.989 -4.164 16.603 1.00 89.12 89 LEU A N 1
ATOM 714 C CA . LEU A 1 89 ? -15.106 -4.211 15.654 1.00 89.12 89 LEU A CA 1
ATOM 715 C C . LEU A 1 89 ? -15.902 -5.511 15.779 1.00 89.12 89 LEU A C 1
ATOM 717 O O . LEU A 1 89 ? -15.360 -6.577 16.060 1.00 89.12 89 LEU A O 1
ATOM 721 N N . ALA A 1 90 ? -17.194 -5.435 15.468 1.00 90.94 90 ALA A N 1
ATOM 722 C CA . ALA A 1 90 ? -18.010 -6.622 15.262 1.00 90.94 90 ALA A CA 1
ATOM 723 C C . ALA A 1 90 ? -17.669 -7.308 13.925 1.00 90.94 90 ALA A C 1
ATOM 725 O O . ALA A 1 90 ? -17.257 -6.673 12.944 1.00 90.94 90 ALA A O 1
ATOM 726 N N . LEU A 1 91 ? -17.899 -8.619 13.855 1.00 90.56 91 LEU A N 1
ATOM 727 C CA . LEU A 1 91 ? -17.941 -9.330 12.578 1.00 90.56 91 LEU A CA 1
ATOM 728 C C . LEU A 1 91 ? -19.115 -8.796 11.735 1.00 90.56 91 LEU A C 1
ATOM 730 O O . LEU A 1 91 ? -20.171 -8.505 12.297 1.00 90.56 91 LEU A O 1
ATOM 734 N N . PRO A 1 92 ? -18.969 -8.639 10.403 1.00 90.88 92 PRO A N 1
ATOM 735 C CA . PRO A 1 92 ? -17.846 -9.050 9.546 1.00 90.88 92 PRO A CA 1
ATOM 736 C C . PRO A 1 92 ? -16.775 -7.962 9.311 1.00 90.88 92 PRO A C 1
ATOM 738 O O . PRO A 1 92 ? -15.838 -8.166 8.536 1.00 90.88 92 PRO A O 1
ATOM 741 N N . GLN A 1 93 ? -16.907 -6.785 9.931 1.00 89.00 93 GLN A N 1
ATOM 742 C CA . GLN A 1 93 ? -16.022 -5.642 9.669 1.00 89.00 93 GLN A CA 1
ATOM 743 C C . GLN A 1 93 ? -14.593 -5.896 10.164 1.00 89.00 93 GLN A C 1
ATOM 745 O O . GLN A 1 93 ? -13.642 -5.606 9.436 1.00 89.00 93 GLN A O 1
ATOM 750 N N . ALA A 1 94 ? -14.449 -6.508 11.346 1.00 91.56 94 ALA A N 1
ATOM 751 C CA . ALA A 1 94 ? -13.154 -6.911 11.900 1.00 91.56 94 ALA A CA 1
ATOM 752 C C . ALA A 1 94 ? -12.347 -7.769 10.912 1.00 91.56 94 ALA A C 1
ATOM 754 O O . ALA A 1 94 ? -11.205 -7.452 10.580 1.00 91.56 94 ALA A O 1
ATOM 755 N N . GLU A 1 95 ? -12.977 -8.813 10.372 1.00 93.69 95 GLU A N 1
ATOM 756 C CA . GLU A 1 95 ? -12.364 -9.716 9.400 1.00 93.69 95 GLU A CA 1
ATOM 757 C C . GLU A 1 95 ? -11.948 -9.009 8.110 1.00 93.69 95 GLU A C 1
ATOM 759 O O . GLU A 1 95 ? -10.878 -9.2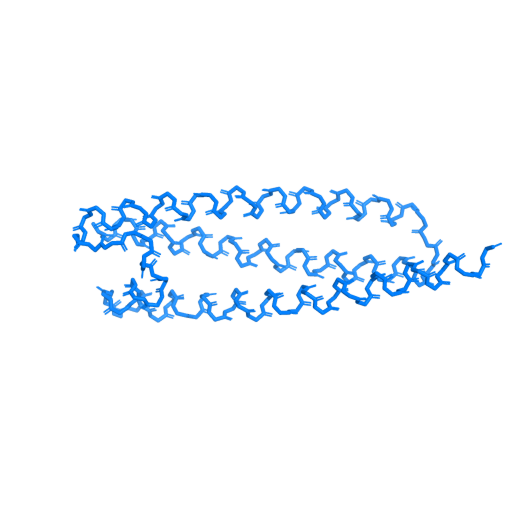78 7.562 1.00 93.69 95 GLU A O 1
ATOM 764 N N . LYS A 1 96 ? -12.800 -8.115 7.594 1.00 94.12 96 LYS A N 1
ATOM 765 C CA . LYS A 1 96 ? -12.482 -7.361 6.380 1.00 94.12 96 LYS A CA 1
ATOM 766 C C . LYS A 1 96 ? -11.235 -6.503 6.595 1.00 94.12 96 LYS A C 1
ATOM 768 O O . LYS A 1 96 ? -10.336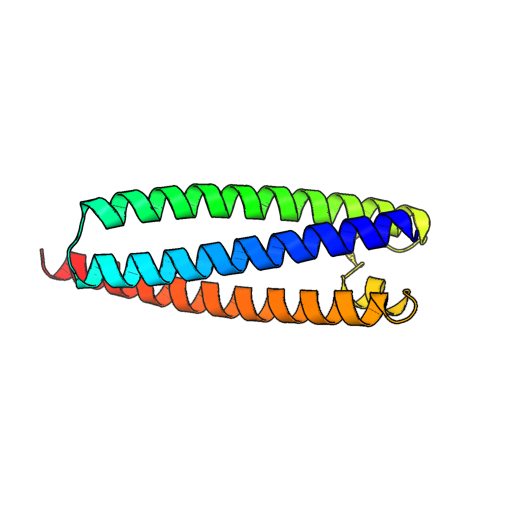 -6.547 5.759 1.00 94.12 96 LYS A O 1
ATOM 773 N N . LEU A 1 97 ? -11.162 -5.775 7.709 1.00 93.44 97 LEU A N 1
ATOM 774 C CA . LEU A 1 97 ? -10.019 -4.917 8.017 1.00 93.44 97 LEU A CA 1
ATOM 775 C C . LEU A 1 97 ? -8.729 -5.731 8.205 1.00 93.44 97 LEU A C 1
ATOM 777 O O . LEU A 1 97 ? -7.693 -5.363 7.658 1.00 93.44 97 LEU A O 1
ATOM 781 N N . GLN A 1 98 ? -8.801 -6.881 8.882 1.00 94.50 98 GLN A N 1
ATOM 782 C CA . GLN A 1 98 ? -7.663 -7.798 9.035 1.00 94.50 98 GLN A CA 1
ATOM 783 C C . GLN A 1 98 ? -7.168 -8.356 7.695 1.00 94.50 98 GLN A C 1
ATOM 785 O O . GLN A 1 98 ? -5.961 -8.414 7.452 1.00 94.50 98 GLN A O 1
ATOM 790 N N . ARG A 1 99 ? -8.083 -8.752 6.798 1.00 95.38 99 ARG A N 1
ATOM 791 C CA . ARG A 1 99 ? -7.719 -9.225 5.451 1.00 95.38 99 ARG A CA 1
ATOM 792 C C . ARG A 1 99 ? -7.017 -8.135 4.644 1.00 95.38 99 ARG A C 1
ATOM 794 O O . ARG A 1 99 ? -5.991 -8.409 4.023 1.00 95.38 99 ARG A O 1
ATOM 801 N N . LEU A 1 100 ? -7.539 -6.911 4.678 1.00 94.56 100 LEU A N 1
ATOM 802 C CA . LEU A 1 100 ? -6.934 -5.774 3.984 1.00 94.56 100 LEU A CA 1
ATOM 803 C C . LEU A 1 100 ? -5.549 -5.437 4.545 1.00 94.56 100 LEU A C 1
ATOM 805 O O . LEU A 1 100 ? -4.604 -5.302 3.776 1.00 94.56 100 LEU A O 1
ATOM 809 N N . GLN A 1 101 ? -5.397 -5.401 5.870 1.00 91.88 101 GLN A N 1
ATOM 810 C CA . GLN A 1 101 ? -4.103 -5.186 6.518 1.00 91.88 101 GLN A CA 1
ATOM 811 C C . GLN A 1 101 ? -3.073 -6.241 6.096 1.00 91.88 101 GLN A C 1
ATOM 813 O O . GLN A 1 101 ? -1.950 -5.900 5.729 1.00 91.88 101 GLN A O 1
ATOM 818 N N . LYS A 1 102 ? -3.449 -7.526 6.119 1.00 94.69 102 LYS A N 1
ATOM 819 C CA . LYS A 1 102 ? -2.563 -8.610 5.676 1.00 94.69 102 LYS A CA 1
ATOM 820 C C . LYS A 1 102 ? -2.154 -8.439 4.212 1.00 94.69 102 LYS A C 1
ATOM 822 O O . LYS A 1 102 ? -0.999 -8.671 3.872 1.00 94.69 102 LYS A O 1
ATOM 827 N N . THR A 1 103 ? -3.096 -8.019 3.370 1.00 94.81 103 THR A N 1
ATOM 828 C CA . THR A 1 103 ? -2.848 -7.758 1.947 1.00 94.81 103 THR A CA 1
ATOM 829 C C . THR A 1 103 ? -1.869 -6.599 1.761 1.00 94.81 103 THR A C 1
ATOM 831 O O . THR A 1 103 ? -0.916 -6.737 1.004 1.00 94.81 103 THR A O 1
ATOM 834 N N . LEU A 1 104 ? -2.030 -5.496 2.501 1.00 92.25 104 LEU A N 1
ATOM 835 C CA . LEU A 1 104 ? -1.089 -4.370 2.466 1.00 92.25 104 LEU A CA 1
ATOM 836 C C . LEU A 1 104 ? 0.332 -4.774 2.865 1.00 92.25 104 LEU A C 1
ATOM 838 O O . LEU A 1 104 ? 1.283 -4.380 2.194 1.00 92.25 104 LEU A O 1
ATOM 842 N N . LEU A 1 105 ? 0.486 -5.575 3.923 1.00 91.88 105 LEU A N 1
ATOM 843 C CA . LEU A 1 105 ? 1.801 -6.053 4.363 1.00 91.88 105 LEU A CA 1
ATOM 844 C C . LEU A 1 105 ? 2.481 -6.914 3.287 1.00 91.88 105 LEU A C 1
ATOM 846 O O . LEU A 1 105 ? 3.642 -6.680 2.956 1.00 91.88 105 LEU A O 1
ATOM 850 N N . ASP A 1 106 ? 1.751 -7.859 2.690 1.00 95.25 106 ASP A N 1
ATOM 851 C CA . ASP A 1 106 ? 2.270 -8.699 1.602 1.00 95.25 106 ASP A CA 1
ATOM 852 C C . ASP A 1 106 ? 2.635 -7.874 0.353 1.00 95.25 106 ASP A C 1
ATOM 854 O O . ASP A 1 106 ? 3.691 -8.074 -0.256 1.00 95.25 106 ASP A O 1
ATOM 858 N N . LEU A 1 107 ? 1.802 -6.895 -0.013 1.00 93.44 107 LEU A N 1
ATOM 859 C CA . LEU A 1 107 ? 2.094 -5.980 -1.117 1.00 93.44 107 LEU A CA 1
ATOM 860 C C . LEU A 1 107 ? 3.341 -5.138 -0.843 1.00 93.44 107 LEU A C 1
ATOM 862 O O . LEU A 1 107 ? 4.170 -4.974 -1.738 1.00 93.44 107 LEU A O 1
ATOM 866 N N . HIS A 1 108 ? 3.524 -4.655 0.385 1.00 90.56 108 HIS A N 1
ATOM 867 C CA . HIS A 1 108 ? 4.715 -3.901 0.762 1.00 90.56 108 HIS A CA 1
ATOM 868 C C . HIS A 1 108 ? 6.000 -4.732 0.610 1.00 90.56 108 HIS A C 1
ATOM 870 O O . HIS A 1 108 ? 6.987 -4.257 0.035 1.00 90.56 108 HIS A O 1
ATOM 876 N N . GLU A 1 109 ? 5.984 -5.999 1.033 1.00 93.06 109 GLU A N 1
ATOM 877 C CA . GLU A 1 109 ? 7.111 -6.910 0.808 1.00 93.06 109 GLU A CA 1
ATOM 878 C C . GLU A 1 109 ? 7.374 -7.150 -0.685 1.00 93.06 109 GLU A C 1
ATOM 880 O O . GLU A 1 109 ? 8.525 -7.161 -1.132 1.00 93.06 109 GLU A O 1
ATOM 885 N N . LYS A 1 110 ? 6.316 -7.349 -1.481 1.00 93.50 110 LYS A N 1
ATOM 886 C CA . LYS A 1 110 ? 6.426 -7.552 -2.934 1.00 93.50 110 LYS A CA 1
ATOM 887 C C . LYS A 1 110 ? 7.024 -6.337 -3.637 1.00 93.50 110 LYS A C 1
ATOM 889 O O . LYS A 1 110 ? 7.948 -6.516 -4.428 1.00 93.50 110 LYS A O 1
ATOM 894 N N . ILE A 1 111 ? 6.563 -5.131 -3.310 1.00 91.69 111 ILE A N 1
ATOM 895 C CA . ILE A 1 111 ? 7.104 -3.873 -3.844 1.00 91.69 111 ILE A CA 1
ATOM 896 C C . ILE A 1 111 ? 8.578 -3.723 -3.469 1.00 91.69 111 ILE A C 1
ATOM 898 O O . ILE A 1 111 ? 9.397 -3.408 -4.326 1.00 91.69 111 ILE A O 1
ATOM 902 N N . THR A 1 112 ? 8.947 -4.018 -2.220 1.00 90.12 112 THR A N 1
ATOM 903 C CA . THR A 1 112 ? 10.348 -3.947 -1.772 1.00 90.12 112 THR A CA 1
ATOM 904 C C . THR A 1 112 ? 11.243 -4.886 -2.586 1.00 90.12 112 THR A C 1
ATOM 906 O O . THR A 1 112 ? 12.290 -4.473 -3.083 1.00 90.12 112 THR A O 1
ATOM 909 N N . ARG A 1 113 ? 10.802 -6.132 -2.815 1.00 91.81 113 ARG A N 1
ATOM 910 C CA . ARG A 1 113 ? 11.525 -7.098 -3.661 1.00 91.81 113 ARG A CA 1
ATOM 911 C C . ARG A 1 113 ? 11.612 -6.652 -5.124 1.00 91.81 113 ARG A C 1
ATOM 913 O O . ARG A 1 113 ? 12.675 -6.779 -5.733 1.00 91.81 113 ARG A O 1
ATOM 920 N N . ALA A 1 114 ? 10.517 -6.141 -5.688 1.00 90.25 114 ALA A N 1
ATOM 921 C CA . ALA A 1 114 ? 10.481 -5.630 -7.058 1.00 90.25 114 ALA A CA 1
ATOM 922 C C . ALA A 1 114 ? 11.436 -4.439 -7.231 1.00 90.25 114 ALA A C 1
ATOM 924 O O . ALA A 1 114 ? 12.192 -4.389 -8.200 1.00 90.25 114 ALA A O 1
ATOM 925 N N . ARG A 1 115 ? 11.488 -3.540 -6.240 1.00 89.00 115 ARG A N 1
ATOM 926 C CA . ARG A 1 115 ? 12.402 -2.394 -6.216 1.00 89.00 115 ARG A CA 1
ATOM 927 C C . ARG A 1 115 ? 13.856 -2.822 -6.305 1.00 89.00 115 ARG A C 1
ATOM 929 O O . ARG A 1 115 ? 14.563 -2.374 -7.201 1.00 89.00 115 ARG A O 1
ATOM 936 N N . SER A 1 116 ? 14.288 -3.721 -5.420 1.00 88.62 116 SER A N 1
ATOM 937 C CA . SER A 1 116 ? 15.673 -4.201 -5.409 1.00 88.62 116 SER A CA 1
ATOM 938 C C . SER A 1 116 ? 16.060 -4.875 -6.727 1.00 88.62 116 SER A C 1
ATOM 940 O O . SER A 1 116 ? 17.190 -4.727 -7.190 1.00 88.62 116 SER A O 1
ATOM 942 N N . ARG A 1 117 ? 15.121 -5.587 -7.365 1.00 87.19 117 ARG A N 1
ATOM 943 C CA . ARG A 1 117 ? 15.347 -6.207 -8.676 1.00 87.19 117 ARG A CA 1
ATOM 944 C C . ARG A 1 117 ? 15.502 -5.168 -9.787 1.00 87.19 117 ARG A C 1
ATOM 946 O O . ARG A 1 117 ? 16.441 -5.276 -10.572 1.00 87.19 117 ARG A O 1
ATOM 953 N N . ASN A 1 118 ? 14.622 -4.171 -9.845 1.00 88.31 118 ASN A N 1
ATOM 954 C CA . ASN A 1 118 ? 14.698 -3.115 -10.855 1.00 88.31 118 ASN A CA 1
ATOM 955 C C . ASN A 1 118 ? 15.970 -2.273 -10.679 1.00 88.31 118 ASN A C 1
ATOM 957 O O . ASN A 1 118 ? 16.668 -2.023 -11.656 1.00 88.31 118 ASN A O 1
ATOM 961 N N . GLU A 1 119 ? 16.340 -1.925 -9.442 1.00 89.38 119 GLU A N 1
ATOM 962 C CA . GLU A 1 119 ? 17.602 -1.232 -9.141 1.00 89.38 119 GLU A CA 1
ATOM 963 C C . GLU A 1 119 ? 18.828 -2.031 -9.613 1.00 89.38 119 GLU A C 1
ATOM 965 O O . GLU A 1 119 ? 19.765 -1.456 -10.168 1.00 89.38 119 GLU A O 1
ATOM 970 N N . PHE A 1 120 ? 18.825 -3.356 -9.437 1.00 88.12 120 PHE A N 1
ATOM 971 C CA . PHE A 1 120 ? 19.891 -4.225 -9.938 1.00 88.12 120 PHE A CA 1
ATOM 972 C C . PHE A 1 120 ? 19.971 -4.233 -11.474 1.00 88.12 120 PHE A C 1
ATOM 974 O O . PHE A 1 120 ? 21.061 -4.099 -12.030 1.00 88.12 120 PHE A O 1
ATOM 981 N N . LEU A 1 121 ? 18.834 -4.355 -12.167 1.00 84.69 121 LEU A N 1
ATOM 982 C CA . LEU A 1 121 ? 18.793 -4.360 -13.634 1.00 84.69 121 LEU A CA 1
ATOM 983 C C . LEU A 1 121 ? 19.261 -3.031 -14.231 1.00 84.69 121 LEU A C 1
ATOM 985 O O . LEU A 1 121 ? 20.041 -3.042 -15.178 1.00 84.69 121 LEU A O 1
ATOM 989 N N . ILE A 1 122 ? 18.847 -1.908 -13.640 1.00 85.50 122 ILE A N 1
ATOM 990 C CA . ILE A 1 122 ? 19.273 -0.567 -14.061 1.00 85.50 122 ILE A CA 1
ATOM 991 C C . ILE A 1 122 ? 20.792 -0.415 -13.914 1.00 85.50 122 ILE A C 1
ATOM 993 O O . ILE A 1 122 ? 21.462 0.040 -14.842 1.00 85.50 122 ILE A O 1
ATOM 997 N N . LYS A 1 123 ? 21.365 -0.846 -12.780 1.00 86.88 123 LYS A N 1
ATOM 998 C CA . LYS A 1 123 ? 22.824 -0.832 -12.579 1.00 86.88 123 LYS A CA 1
ATOM 999 C C . LYS A 1 123 ? 23.541 -1.654 -13.645 1.00 86.88 123 LYS A C 1
ATOM 1001 O O . LYS A 1 123 ? 24.452 -1.144 -14.285 1.00 86.88 123 LYS A O 1
ATOM 1006 N N . LYS A 1 124 ? 23.068 -2.875 -13.903 1.00 83.50 124 LYS A N 1
ATOM 1007 C CA . LYS A 1 124 ? 23.647 -3.745 -14.931 1.00 83.50 124 LYS A CA 1
ATOM 1008 C C . LYS A 1 124 ? 23.551 -3.139 -16.336 1.00 83.50 124 LYS A C 1
ATOM 1010 O O . LYS A 1 124 ? 24.499 -3.249 -17.101 1.00 83.50 124 LYS A O 1
ATOM 1015 N N . SER A 1 125 ? 22.441 -2.484 -16.689 1.00 77.50 125 SER A N 1
ATOM 1016 C CA . SER A 1 125 ? 22.325 -1.820 -17.996 1.00 77.50 125 SER A CA 1
ATOM 1017 C C . SER A 1 125 ? 23.310 -0.662 -18.169 1.00 77.50 125 SER A C 1
ATOM 1019 O O . SER A 1 125 ? 23.739 -0.414 -19.287 1.00 77.50 125 SER A O 1
ATOM 1021 N N . MET A 1 126 ? 23.706 0.008 -17.079 1.00 77.12 126 MET A N 1
ATOM 1022 C CA . MET A 1 126 ? 24.708 1.079 -17.117 1.00 77.12 126 MET A CA 1
ATOM 1023 C C . MET A 1 126 ? 26.150 0.557 -17.185 1.00 77.12 126 MET A C 1
ATOM 1025 O O . MET A 1 126 ? 27.001 1.248 -17.722 1.00 77.12 126 MET A O 1
ATOM 1029 N N . GLU A 1 127 ? 26.436 -0.648 -16.679 1.00 75.00 127 GLU A N 1
ATOM 1030 C CA . GLU A 1 127 ? 27.769 -1.277 -16.784 1.00 75.00 127 GLU A CA 1
ATOM 1031 C C . GLU A 1 127 ? 28.125 -1.716 -18.216 1.00 75.00 127 GLU A C 1
ATOM 1033 O O . GLU A 1 127 ? 29.289 -1.977 -18.514 1.00 75.00 127 GLU A O 1
ATOM 1038 N N . HIS A 1 128 ? 27.129 -1.823 -19.098 1.00 57.44 128 HIS A N 1
ATOM 1039 C CA . HIS A 1 128 ? 27.294 -2.225 -20.495 1.00 57.44 128 HIS A CA 1
ATOM 1040 C C . HIS A 1 128 ? 27.311 -1.038 -21.487 1.00 57.44 128 HIS A C 1
ATOM 1042 O O . HIS A 1 128 ? 27.222 -1.274 -22.694 1.00 57.44 128 HIS A O 1
ATOM 1048 N N . ILE A 1 129 ? 27.431 0.204 -20.996 1.00 50.84 129 ILE A N 1
ATOM 1049 C CA . ILE A 1 129 ? 27.601 1.447 -21.780 1.00 50.84 129 ILE A CA 1
ATOM 1050 C C . ILE A 1 129 ? 29.030 1.958 -21.594 1.00 50.84 129 ILE A C 1
ATOM 1052 O O . ILE A 1 129 ? 29.644 2.346 -22.612 1.00 50.84 129 ILE A O 1
#

Sequence (129 aa):
MESLTKKLTDIVSREVLQFELVLQLMADQQNYLVANDLENLNRVVKEQEEAILKVRELEKSRLLIIDEISDVTDDDSENLTLTQIAKKLALPQAEKLQRLQKTLLDLHEKITRARSRNEFLIKKSMEHI

Nearest PDB structures (foldseek):
  1few-assembly1_A  TM=5.086E-01  e=9.373E-01  Homo sapiens
  2cmr-assembly1_A  TM=5.508E-01  e=1.530E+00  Human immunodeficiency virus 1
  6r2g-assembly1_A  TM=4.287E-01  e=6.760E-01  Human immunodeficiency virus 1

Foldseek 3Di:
DVVLLVVLLVLLVVLLVLLVVLLVLLVVLVVCLVVVPVPVNVVSVVVNVVSVVVNVVSVVVNLVSLVVVCVVVVHDSVPRDLLNVLVVDDPPSSVSSVVSVVSSVVSVVSSVVSVVVSVVSVVVVVVVD